Protein AF-A0A938GVK3-F1 (afdb_monomer_lite)

Structure (mmCIF, N/CA/C/O backbone):
data_AF-A0A938GVK3-F1
#
_entry.id   AF-A0A938GVK3-F1
#
loop_
_atom_site.group_PDB
_atom_site.id
_atom_site.type_symbol
_atom_site.label_atom_id
_atom_site.label_alt_id
_atom_site.label_comp_id
_atom_site.label_asym_id
_atom_site.label_entity_id
_atom_site.label_seq_id
_atom_site.pdbx_PDB_ins_code
_atom_site.Cartn_x
_atom_site.Cartn_y
_atom_site.Cartn_z
_atom_site.occupancy
_atom_site.B_iso_or_equiv
_atom_site.auth_seq_id
_atom_site.auth_comp_id
_atom_site.auth_asym_id
_atom_site.auth_atom_id
_atom_site.pdbx_PDB_model_num
ATOM 1 N N . MET A 1 1 ? -12.520 21.988 -5.405 1.00 57.72 1 MET A N 1
ATOM 2 C CA . MET A 1 1 ? -13.352 21.733 -4.205 1.00 57.72 1 MET A CA 1
ATOM 3 C C . MET A 1 1 ? -13.282 22.952 -3.300 1.00 57.72 1 MET A C 1
ATOM 5 O O . MET A 1 1 ? -12.190 23.465 -3.105 1.00 57.72 1 MET A O 1
ATOM 9 N N . SER A 1 2 ? -14.414 23.439 -2.782 1.00 69.75 2 SER A N 1
ATOM 10 C CA . SER A 1 2 ? -14.400 24.481 -1.743 1.00 69.75 2 SER A CA 1
ATOM 11 C C . SER A 1 2 ? -13.722 23.938 -0.481 1.00 69.75 2 SER A C 1
ATOM 13 O O . SER A 1 2 ? -13.941 22.777 -0.127 1.00 69.75 2 SER A O 1
ATOM 15 N N . SER A 1 3 ? -12.957 24.780 0.218 1.00 79.00 3 SER A N 1
ATOM 16 C CA . SER A 1 3 ? -12.361 24.466 1.526 1.00 79.00 3 SER A CA 1
ATOM 17 C C . SER A 1 3 ? -13.394 23.877 2.508 1.00 79.00 3 SER A C 1
ATOM 19 O O . SER A 1 3 ? -13.101 22.927 3.231 1.00 79.00 3 SER A O 1
ATOM 21 N N . SER A 1 4 ? -14.655 24.328 2.447 1.00 88.81 4 SER A N 1
ATOM 22 C CA . SER A 1 4 ? -15.735 23.815 3.304 1.00 88.81 4 SER A CA 1
ATOM 23 C C . SER A 1 4 ? -16.092 22.345 3.051 1.00 88.81 4 SER A C 1
ATOM 25 O O . SER A 1 4 ? -16.379 21.612 3.998 1.00 88.81 4 SER A O 1
ATOM 27 N N . ALA A 1 5 ? -16.049 21.889 1.796 1.00 92.44 5 ALA A N 1
ATOM 28 C CA . ALA A 1 5 ? -16.384 20.513 1.433 1.00 92.44 5 ALA A CA 1
ATOM 29 C C . ALA A 1 5 ? -15.290 19.530 1.876 1.00 92.44 5 ALA A C 1
ATOM 31 O O . ALA A 1 5 ? -15.604 18.464 2.406 1.00 92.44 5 ALA A O 1
ATOM 32 N N . ALA A 1 6 ? -14.020 19.920 1.724 1.00 93.62 6 ALA A N 1
ATOM 33 C CA . ALA A 1 6 ? -12.879 19.136 2.190 1.00 93.62 6 ALA A CA 1
ATOM 34 C C . ALA A 1 6 ? -12.893 18.991 3.720 1.00 93.62 6 ALA A C 1
ATOM 36 O O . ALA A 1 6 ? -12.796 17.880 4.238 1.00 93.62 6 ALA A O 1
ATOM 37 N N . VAL A 1 7 ? -13.124 20.092 4.448 1.00 95.31 7 VAL A N 1
ATOM 38 C CA . VAL A 1 7 ? -13.248 20.065 5.916 1.00 95.31 7 VAL A CA 1
ATOM 39 C C . VAL A 1 7 ? -14.396 19.159 6.363 1.00 95.31 7 VAL A C 1
ATOM 41 O O . VAL A 1 7 ? -14.231 18.370 7.292 1.00 95.31 7 VAL A O 1
ATOM 44 N N . ALA A 1 8 ? -15.554 19.226 5.701 1.00 95.75 8 ALA A N 1
ATOM 45 C CA . ALA A 1 8 ? -16.687 18.364 6.031 1.00 95.75 8 ALA A CA 1
ATOM 46 C C . ALA A 1 8 ? -16.375 16.875 5.801 1.00 95.75 8 ALA A C 1
ATOM 48 O O . ALA A 1 8 ? -16.806 16.032 6.585 1.00 95.75 8 ALA A O 1
ATOM 49 N N . GLN A 1 9 ? -15.619 16.548 4.751 1.00 95.50 9 GLN A N 1
ATOM 50 C CA . GLN A 1 9 ? -15.205 15.176 4.470 1.00 95.50 9 GLN A CA 1
ATOM 51 C C . GLN A 1 9 ? -14.216 14.649 5.511 1.00 95.50 9 GLN A C 1
ATOM 53 O O . GLN A 1 9 ? -14.421 13.550 6.021 1.00 95.50 9 GLN A O 1
ATOM 58 N N . VAL A 1 10 ? -13.221 15.453 5.892 1.00 95.25 10 VAL A N 1
ATOM 59 C CA . VAL A 1 10 ? -12.280 15.101 6.967 1.00 95.25 10 VAL A CA 1
ATOM 60 C C . VAL A 1 10 ? -13.019 14.869 8.286 1.00 95.25 10 VAL A C 1
ATOM 62 O O . VAL A 1 10 ? -12.770 13.872 8.951 1.00 95.25 10 VAL A O 1
ATOM 65 N N . ARG A 1 11 ? -13.983 15.729 8.644 1.00 96.69 11 ARG A N 1
ATOM 66 C CA . ARG A 1 11 ? -14.784 15.553 9.870 1.00 96.69 11 ARG A CA 1
ATOM 67 C C . ARG A 1 11 ? -15.581 14.251 9.878 1.00 96.69 11 ARG A C 1
ATOM 69 O O . ARG A 1 11 ? -15.602 13.574 10.897 1.00 96.69 11 ARG A O 1
ATOM 76 N N . ARG A 1 12 ? -16.215 13.894 8.754 1.00 96.44 12 ARG A N 1
ATOM 77 C CA . ARG A 1 12 ? -16.944 12.620 8.636 1.00 96.44 12 ARG A CA 1
ATOM 78 C C . ARG A 1 12 ? -16.016 11.419 8.789 1.00 96.44 12 ARG A C 1
ATOM 80 O O . ARG A 1 12 ? -16.377 10.474 9.478 1.00 96.44 12 ARG A O 1
ATOM 87 N N . LEU A 1 13 ? -14.834 11.475 8.176 1.00 92.81 13 LEU A N 1
ATOM 88 C CA . LEU A 1 13 ? -13.842 10.412 8.300 1.00 92.81 13 LEU A CA 1
ATOM 89 C C . LEU A 1 13 ? -13.361 10.265 9.747 1.00 92.81 13 LEU A C 1
ATOM 91 O O . LEU A 1 13 ? -13.348 9.156 10.262 1.00 92.81 13 LEU A O 1
ATOM 95 N N . LEU A 1 14 ? -13.027 11.371 10.418 1.00 95.38 14 LEU A N 1
ATOM 96 C CA . LEU A 1 14 ? -12.622 11.344 11.827 1.00 95.38 14 LEU A CA 1
ATOM 97 C C . LEU A 1 14 ? -13.703 10.722 12.714 1.00 95.38 14 LEU A C 1
ATOM 99 O O . LEU A 1 14 ? -13.400 9.836 13.502 1.00 95.38 14 LEU A O 1
ATOM 103 N N . GLN A 1 15 ? -14.962 11.129 12.535 1.00 96.81 15 GLN A N 1
ATOM 104 C CA . GLN A 1 15 ? -16.076 10.591 13.313 1.00 96.81 15 GLN A CA 1
ATOM 105 C C . GLN A 1 15 ? -16.249 9.076 13.117 1.00 96.81 15 GLN A C 1
ATOM 107 O O . GLN A 1 15 ? -16.493 8.364 14.086 1.00 96.81 15 GLN A O 1
ATOM 112 N N . PHE A 1 16 ? -16.098 8.587 11.884 1.00 94.19 16 PHE A N 1
ATOM 113 C CA . PHE A 1 16 ? -16.127 7.155 11.580 1.00 94.19 16 PHE A CA 1
ATOM 114 C C . PHE A 1 16 ? -14.956 6.403 12.231 1.00 94.19 16 PHE A C 1
ATOM 116 O O . PHE A 1 16 ? -15.157 5.388 12.889 1.00 94.19 16 PHE A O 1
ATOM 123 N N . LEU A 1 17 ? -13.731 6.919 12.098 1.00 92.81 17 LEU A N 1
ATOM 124 C CA . LEU A 1 17 ? -12.547 6.292 12.693 1.00 92.81 17 LEU A CA 1
ATOM 125 C C . LEU A 1 17 ? -12.635 6.246 14.225 1.00 92.81 17 LEU A C 1
ATOM 127 O O . LEU A 1 17 ? -12.209 5.270 14.836 1.00 92.81 17 LEU A O 1
ATOM 131 N N . GLU A 1 18 ? -13.202 7.277 14.854 1.00 94.69 18 GLU A N 1
ATOM 132 C CA . GLU A 1 18 ? -13.434 7.308 16.300 1.00 94.69 18 GLU A CA 1
ATOM 133 C C . GLU A 1 18 ? -14.492 6.291 16.748 1.00 94.69 18 GLU A C 1
ATOM 135 O O . GLU A 1 18 ? -14.296 5.649 17.786 1.00 94.69 18 GLU A O 1
ATOM 140 N N . SER A 1 19 ? -15.587 6.127 15.991 1.00 96.75 19 SER A N 1
ATOM 141 C CA . SER A 1 19 ? -16.650 5.170 16.331 1.00 96.75 19 SER A CA 1
ATOM 142 C C . SER A 1 19 ? -16.220 3.719 16.123 1.00 96.75 19 SER A C 1
ATOM 144 O O . SER A 1 19 ? -16.557 2.869 16.943 1.00 96.75 19 SER A O 1
ATOM 146 N N . GLU A 1 20 ? -15.422 3.450 15.089 1.00 94.94 20 GLU A N 1
ATOM 147 C CA . GLU A 1 20 ? -15.009 2.096 14.698 1.00 94.94 20 GLU A CA 1
ATOM 148 C C . GLU A 1 20 ? -13.609 1.702 15.192 1.00 94.94 20 GLU A C 1
ATOM 150 O O . GLU A 1 20 ? -13.100 0.643 14.835 1.00 94.94 20 GLU A O 1
ATOM 155 N N . LYS A 1 21 ? -12.960 2.501 16.050 1.00 91.62 21 LYS A N 1
ATOM 156 C CA . LYS A 1 21 ? -11.552 2.299 16.464 1.00 91.62 21 LYS A CA 1
ATOM 157 C C . LYS A 1 21 ? -11.196 0.909 17.024 1.00 91.62 21 LYS A C 1
ATOM 159 O O . LYS A 1 21 ? -10.018 0.587 17.135 1.00 91.62 21 LYS A O 1
ATOM 164 N N . HIS A 1 22 ? -12.185 0.120 17.444 1.00 94.69 22 HIS A N 1
ATOM 165 C CA . HIS A 1 22 ? -12.013 -1.240 17.973 1.00 94.69 22 HIS A CA 1
ATOM 166 C C . HIS A 1 22 ? -12.458 -2.346 17.005 1.00 94.69 22 HIS A C 1
ATOM 168 O O . HIS A 1 22 ? -12.339 -3.523 17.337 1.00 94.69 22 HIS A O 1
ATOM 174 N N . HIS A 1 23 ? -12.967 -1.971 15.834 1.00 93.62 23 HIS A N 1
ATOM 175 C CA . HIS A 1 23 ? -13.477 -2.868 14.801 1.00 93.62 23 HIS A CA 1
ATOM 176 C C . HIS A 1 23 ? -12.697 -2.771 13.486 1.00 93.62 23 HIS A C 1
ATOM 178 O O . HIS A 1 23 ? -12.898 -3.613 12.622 1.00 93.62 23 HIS A O 1
ATOM 184 N N . LEU A 1 24 ? -11.796 -1.791 13.353 1.00 93.81 24 LEU A N 1
ATOM 185 C CA . LEU A 1 24 ? -10.944 -1.624 12.179 1.00 93.81 24 LEU A CA 1
ATOM 186 C C . LEU A 1 24 ? -9.676 -2.477 12.274 1.00 93.81 24 LEU A C 1
ATOM 188 O O . LEU A 1 24 ? -8.897 -2.353 13.225 1.00 93.81 24 LEU A O 1
ATOM 192 N N . THR A 1 25 ? -9.431 -3.271 11.240 1.00 95.69 25 THR A N 1
ATOM 193 C CA . THR A 1 25 ? -8.161 -3.958 11.003 1.00 95.69 25 THR A CA 1
ATOM 194 C C . THR A 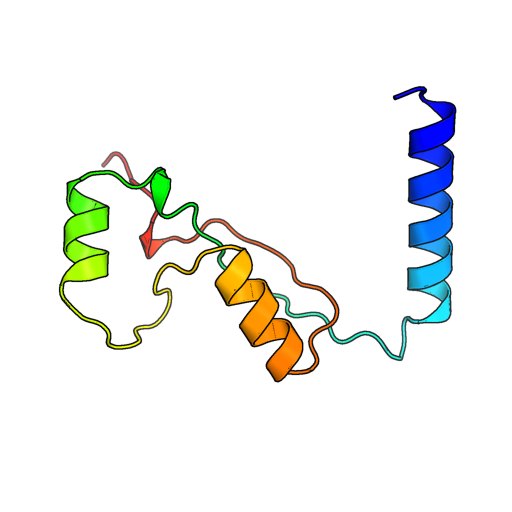1 25 ? -7.311 -3.116 10.060 1.00 95.69 25 THR A C 1
ATOM 196 O O . THR A 1 25 ? -7.727 -2.806 8.944 1.00 95.69 25 THR A O 1
ATOM 199 N N . ILE A 1 26 ? -6.112 -2.735 10.507 1.00 95.19 26 ILE A N 1
ATOM 200 C CA . ILE A 1 26 ? -5.187 -1.906 9.729 1.00 95.19 26 ILE A CA 1
ATOM 201 C C . ILE A 1 26 ? -3.919 -2.701 9.432 1.00 95.19 26 ILE A C 1
ATOM 203 O O . ILE A 1 26 ? -3.230 -3.119 10.364 1.00 95.19 26 ILE A O 1
ATOM 207 N N . ASP A 1 27 ? -3.594 -2.861 8.151 1.00 95.50 27 ASP A N 1
ATOM 208 C CA . ASP A 1 27 ? -2.290 -3.371 7.729 1.00 95.50 27 ASP A CA 1
ATOM 209 C C . ASP A 1 27 ? -1.258 -2.234 7.769 1.00 95.50 27 ASP A C 1
ATOM 211 O O . ASP A 1 27 ? -1.449 -1.160 7.196 1.00 95.50 27 ASP A O 1
ATOM 215 N N . ALA A 1 28 ? -0.167 -2.441 8.496 1.00 95.75 28 ALA A N 1
ATOM 216 C CA . ALA A 1 28 ? 0.866 -1.430 8.664 1.00 95.75 28 ALA A CA 1
ATOM 217 C C . ALA A 1 28 ? 1.915 -1.437 7.535 1.00 95.75 28 ALA A C 1
ATOM 219 O O . ALA A 1 28 ? 2.781 -0.556 7.537 1.00 95.75 28 ALA A O 1
ATOM 220 N N . ASP A 1 29 ? 1.860 -2.395 6.603 1.00 93.81 29 ASP A N 1
ATOM 221 C CA . ASP A 1 29 ? 2.948 -2.652 5.655 1.00 93.81 29 ASP A CA 1
ATOM 222 C C . ASP A 1 29 ? 2.464 -3.074 4.253 1.00 93.81 29 ASP A C 1
ATOM 224 O O . ASP A 1 29 ? 2.685 -4.194 3.794 1.00 93.81 29 ASP A O 1
ATOM 228 N N . VAL A 1 30 ? 1.808 -2.157 3.531 1.00 94.81 30 VAL A N 1
ATOM 229 C CA . VAL A 1 30 ? 1.381 -2.393 2.141 1.00 94.81 30 VAL A CA 1
ATOM 230 C C . VAL A 1 30 ? 2.283 -1.654 1.151 1.00 94.81 30 VAL A C 1
ATOM 232 O O . VAL A 1 30 ? 2.571 -0.470 1.302 1.00 94.81 30 VAL A O 1
ATOM 235 N N . HIS A 1 31 ? 2.681 -2.331 0.071 1.00 94.81 31 HIS A N 1
ATOM 236 C CA . HIS A 1 31 ? 3.563 -1.785 -0.966 1.00 94.81 31 HIS A CA 1
ATOM 237 C C . HIS A 1 31 ? 2.901 -1.747 -2.350 1.00 94.81 31 HIS A C 1
ATOM 239 O O . HIS A 1 31 ? 3.169 -2.588 -3.216 1.00 94.81 31 HIS A O 1
ATOM 245 N N . VAL A 1 32 ? 2.066 -0.733 -2.588 1.00 94.94 32 VAL A N 1
ATOM 246 C CA . VAL A 1 32 ? 1.434 -0.512 -3.899 1.00 94.94 32 VAL A CA 1
ATOM 247 C C . VAL A 1 32 ? 2.462 -0.001 -4.910 1.00 94.94 32 VAL A C 1
ATOM 249 O O . VAL A 1 32 ? 3.324 0.820 -4.597 1.00 94.94 32 VAL A O 1
ATOM 252 N N . THR A 1 33 ? 2.371 -0.482 -6.146 1.00 93.94 33 THR A N 1
ATOM 253 C CA . THR A 1 33 ? 3.190 -0.033 -7.274 1.00 93.94 33 THR A CA 1
ATOM 254 C C . THR A 1 33 ? 2.309 0.371 -8.447 1.00 93.94 33 THR A C 1
ATOM 256 O O . THR A 1 33 ? 1.415 -0.371 -8.848 1.00 93.94 33 THR A O 1
ATOM 259 N N . ASP A 1 34 ? 2.605 1.516 -9.063 1.00 93.50 34 ASP A N 1
ATOM 260 C CA . ASP A 1 34 ? 2.064 1.839 -10.382 1.00 93.50 34 ASP A CA 1
ATOM 261 C C . ASP A 1 34 ? 2.798 1.015 -11.454 1.00 93.50 34 ASP A C 1
ATOM 263 O O . ASP A 1 34 ? 3.885 1.362 -11.923 1.00 93.50 34 ASP A O 1
ATOM 267 N N . VAL A 1 35 ? 2.201 -0.120 -11.821 1.00 90.38 35 VAL A N 1
ATOM 268 C CA . VAL A 1 35 ? 2.759 -1.068 -12.797 1.00 90.38 35 VAL A CA 1
ATOM 269 C C . VAL A 1 35 ? 2.840 -0.457 -14.206 1.00 90.38 35 VAL A C 1
ATOM 271 O O . VAL A 1 35 ? 3.678 -0.875 -15.012 1.00 90.38 35 VAL A O 1
ATOM 274 N N . ALA A 1 36 ? 2.009 0.543 -14.521 1.00 90.81 36 ALA A N 1
ATOM 275 C CA . ALA A 1 36 ? 2.036 1.224 -15.816 1.00 90.81 36 ALA A CA 1
ATOM 276 C C . ALA A 1 36 ? 3.212 2.208 -15.929 1.00 90.81 36 ALA A C 1
ATOM 278 O O . ALA A 1 36 ? 3.718 2.429 -17.028 1.00 90.81 36 ALA A O 1
ATOM 279 N N . ALA A 1 37 ? 3.678 2.750 -14.801 1.00 91.25 37 ALA A N 1
ATOM 280 C CA . ALA A 1 37 ? 4.817 3.665 -14.737 1.00 91.25 37 ALA A CA 1
ATOM 281 C C . ALA A 1 37 ? 6.188 2.963 -14.636 1.00 91.25 37 ALA A C 1
ATOM 283 O O . ALA A 1 37 ? 7.223 3.632 -14.572 1.00 91.25 37 ALA A O 1
ATOM 284 N N . MET A 1 38 ? 6.230 1.626 -14.618 1.00 91.50 38 MET A N 1
ATOM 285 C CA . MET A 1 38 ? 7.488 0.880 -14.557 1.00 91.50 38 MET A CA 1
ATOM 286 C C . MET A 1 38 ? 8.381 1.142 -15.773 1.00 91.50 38 MET A C 1
ATOM 288 O O . MET A 1 38 ? 7.926 1.218 -16.915 1.00 91.50 38 MET A O 1
ATOM 292 N N . THR A 1 39 ? 9.696 1.170 -15.547 1.00 91.62 39 THR A N 1
ATOM 293 C CA . THR A 1 39 ? 10.668 1.150 -16.645 1.00 91.62 39 THR A CA 1
ATOM 294 C C . THR A 1 39 ? 10.565 -0.163 -17.425 1.00 91.62 39 THR A C 1
ATOM 296 O O . THR A 1 39 ? 10.188 -1.200 -16.876 1.00 91.62 39 THR A O 1
ATOM 299 N N . ALA A 1 40 ? 10.966 -0.157 -18.701 1.00 91.88 40 ALA A N 1
ATOM 300 C CA . ALA A 1 40 ? 10.951 -1.362 -19.537 1.00 91.88 40 ALA A CA 1
ATOM 301 C C . ALA A 1 40 ? 11.741 -2.529 -18.912 1.00 91.88 40 ALA A C 1
ATOM 303 O O . ALA A 1 40 ? 11.367 -3.694 -19.043 1.00 91.88 40 ALA A O 1
ATOM 304 N N . GLU A 1 41 ? 12.827 -2.221 -18.200 1.00 89.50 41 GLU A N 1
ATOM 305 C CA . GLU A 1 41 ? 13.613 -3.230 -17.503 1.00 89.50 41 GLU A CA 1
ATOM 306 C C . GLU A 1 41 ? 12.872 -3.835 -16.306 1.00 89.50 41 GLU A C 1
ATOM 308 O O . GLU A 1 41 ? 12.828 -5.062 -16.194 1.00 89.50 41 GLU A O 1
ATOM 313 N N . LEU A 1 42 ? 12.283 -3.005 -15.436 1.00 89.38 42 LEU A N 1
ATOM 314 C CA . LEU A 1 42 ? 11.508 -3.477 -14.282 1.00 89.38 42 LEU A CA 1
ATOM 315 C C . LEU A 1 42 ? 10.284 -4.274 -14.732 1.00 89.38 42 LEU A C 1
ATOM 317 O O . LEU A 1 42 ? 10.044 -5.365 -14.215 1.00 89.38 42 LEU A O 1
ATOM 321 N N . ARG A 1 43 ? 9.581 -3.782 -15.757 1.00 91.75 43 ARG A N 1
ATOM 322 C CA . ARG A 1 43 ? 8.424 -4.447 -16.363 1.00 91.75 43 ARG A CA 1
ATOM 323 C C . ARG A 1 43 ? 8.772 -5.861 -16.828 1.00 91.75 43 ARG A C 1
ATOM 325 O O . ARG A 1 43 ? 8.102 -6.817 -16.452 1.00 91.75 43 ARG A O 1
ATOM 332 N N . ARG A 1 44 ? 9.881 -6.012 -17.559 1.00 90.56 44 ARG A N 1
ATOM 333 C CA . ARG A 1 44 ? 10.366 -7.321 -18.018 1.00 90.56 44 ARG A CA 1
ATOM 334 C C . ARG A 1 44 ? 10.681 -8.271 -16.858 1.00 90.56 44 ARG A C 1
ATOM 336 O O . ARG A 1 44 ? 10.405 -9.459 -16.973 1.00 90.56 44 ARG A O 1
ATOM 343 N N . ARG A 1 45 ? 11.266 -7.785 -15.754 1.00 87.88 45 ARG A N 1
ATOM 344 C CA . ARG A 1 45 ? 11.543 -8.622 -14.567 1.00 87.88 45 ARG A CA 1
ATOM 345 C C . ARG A 1 45 ? 10.252 -9.054 -13.869 1.00 87.88 45 ARG A C 1
ATOM 347 O O . ARG A 1 45 ? 10.134 -10.217 -13.500 1.00 87.88 45 ARG A O 1
ATOM 354 N N . TYR A 1 46 ? 9.294 -8.138 -13.729 1.00 89.25 46 TYR A N 1
ATOM 355 C CA . 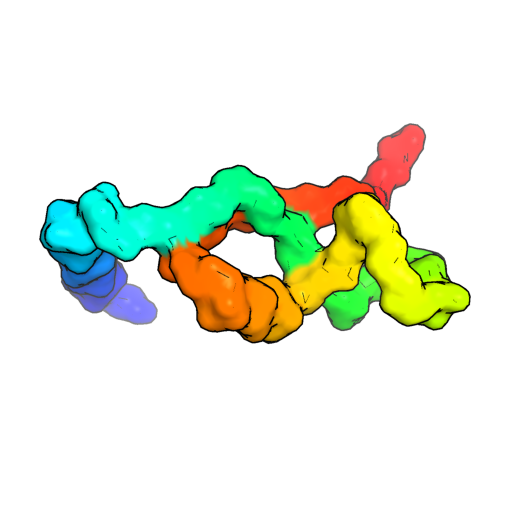TYR A 1 46 ? 7.973 -8.409 -13.158 1.00 89.25 46 TYR A CA 1
ATOM 356 C C . TYR A 1 46 ? 7.201 -9.480 -13.953 1.00 89.25 46 TYR A C 1
ATOM 358 O O . TYR A 1 46 ? 6.588 -10.373 -13.365 1.00 89.25 46 TYR A O 1
ATOM 366 N N . GLU A 1 47 ? 7.285 -9.436 -15.285 1.00 91.50 47 GLU A N 1
ATOM 367 C CA . GLU A 1 47 ? 6.614 -10.382 -16.190 1.00 91.50 47 GLU A CA 1
ATOM 368 C C . GLU A 1 47 ? 7.355 -11.715 -16.372 1.00 91.50 47 GLU A C 1
ATOM 370 O O . GLU A 1 47 ? 6.769 -12.678 -16.859 1.00 91.50 47 GLU A O 1
ATOM 375 N N . ALA A 1 48 ? 8.629 -11.806 -15.973 1.00 90.75 48 ALA A N 1
ATOM 376 C CA . ALA A 1 48 ? 9.448 -13.003 -16.180 1.00 90.75 48 ALA A CA 1
ATOM 377 C C . ALA A 1 48 ? 8.954 -14.231 -15.396 1.00 90.75 48 ALA A C 1
ATOM 379 O O . ALA A 1 48 ? 9.308 -15.362 -15.730 1.00 90.75 48 ALA A O 1
ATOM 380 N N . THR A 1 49 ? 8.161 -14.032 -14.343 1.00 85.56 49 THR A N 1
ATOM 381 C CA . THR A 1 49 ? 7.556 -15.124 -13.579 1.00 85.56 49 THR A CA 1
ATOM 382 C C . THR A 1 49 ? 6.231 -14.687 -12.961 1.00 85.56 49 THR A C 1
ATOM 384 O O . THR A 1 49 ? 6.147 -13.563 -12.461 1.00 85.56 49 THR A O 1
ATOM 387 N N . PRO A 1 50 ? 5.201 -15.552 -12.939 1.00 82.19 50 PRO A N 1
ATOM 388 C CA . PRO A 1 50 ? 3.971 -15.296 -12.195 1.00 82.19 50 PRO A CA 1
ATOM 389 C C . PRO A 1 50 ? 4.121 -15.583 -10.693 1.00 82.19 50 PRO A C 1
ATOM 391 O O . PRO A 1 50 ? 3.225 -15.264 -9.919 1.00 82.19 50 PRO A O 1
ATOM 394 N N . ASN A 1 51 ? 5.230 -16.194 -10.264 1.00 84.69 51 ASN A N 1
ATOM 395 C CA . ASN A 1 51 ? 5.396 -16.616 -8.878 1.00 84.69 51 ASN A CA 1
ATOM 396 C C . ASN A 1 51 ? 5.460 -15.415 -7.927 1.00 84.69 51 ASN A C 1
ATOM 398 O O . ASN A 1 51 ? 6.063 -14.377 -8.234 1.00 84.69 51 ASN A O 1
ATOM 402 N N . TYR A 1 52 ? 4.884 -15.591 -6.738 1.00 77.81 52 TYR A N 1
ATOM 403 C CA . TYR A 1 52 ? 5.085 -14.669 -5.631 1.00 77.81 52 TYR A CA 1
ATOM 404 C C . TYR A 1 52 ? 6.545 -14.706 -5.166 1.00 77.81 52 TYR A C 1
ATOM 406 O O . TYR A 1 52 ? 7.164 -15.765 -5.049 1.00 77.81 52 TYR A O 1
ATOM 414 N N . TYR A 1 53 ? 7.073 -13.526 -4.873 1.00 80.81 53 TYR A N 1
ATOM 415 C CA . TYR A 1 53 ? 8.296 -13.317 -4.116 1.00 80.81 53 TYR A CA 1
ATOM 416 C C . TYR A 1 53 ? 8.057 -12.132 -3.182 1.00 80.81 53 TYR A C 1
ATOM 418 O O . TYR A 1 53 ? 7.197 -11.290 -3.447 1.00 80.81 53 TYR A O 1
ATOM 426 N N . HIS A 1 54 ? 8.796 -12.067 -2.077 1.00 78.94 54 HIS A N 1
ATOM 427 C CA . HIS A 1 54 ? 8.599 -11.005 -1.099 1.00 78.94 54 HIS A CA 1
ATOM 428 C C . HIS A 1 54 ? 8.849 -9.629 -1.734 1.00 78.94 54 HIS A C 1
ATOM 430 O O . HIS A 1 54 ? 9.890 -9.409 -2.357 1.00 78.94 54 HIS A O 1
ATOM 436 N N . GLY A 1 55 ? 7.871 -8.730 -1.616 1.00 83.75 55 GLY A N 1
ATOM 437 C CA . GLY A 1 55 ? 7.910 -7.415 -2.255 1.00 83.75 55 GLY A CA 1
ATOM 438 C C . GLY A 1 55 ? 7.551 -7.409 -3.745 1.00 83.75 55 GLY A C 1
ATOM 439 O O . GLY A 1 55 ? 7.802 -6.402 -4.408 1.00 83.75 55 GLY A O 1
ATOM 440 N N . ARG A 1 56 ? 6.971 -8.489 -4.302 1.00 91.38 56 ARG A N 1
ATOM 441 C CA . ARG A 1 56 ? 6.440 -8.479 -5.676 1.00 91.38 56 ARG A CA 1
ATOM 442 C C . ARG A 1 56 ? 5.539 -7.249 -5.875 1.00 91.38 56 ARG A C 1
ATOM 444 O O . ARG A 1 56 ? 4.611 -7.068 -5.091 1.00 91.38 56 ARG A O 1
ATOM 451 N N . PRO A 1 57 ? 5.794 -6.411 -6.897 1.00 93.25 57 PRO A N 1
ATOM 452 C CA . PRO A 1 57 ? 4.926 -5.285 -7.204 1.00 93.25 57 PRO A CA 1
ATOM 453 C C . PRO A 1 57 ? 3.484 -5.729 -7.438 1.00 93.25 57 PRO A C 1
ATOM 455 O O . PRO A 1 57 ? 3.245 -6.646 -8.223 1.00 93.25 57 PRO A O 1
ATOM 458 N N . ILE A 1 58 ? 2.546 -5.051 -6.785 1.00 93.00 58 ILE A N 1
ATOM 459 C CA . ILE A 1 58 ? 1.107 -5.211 -6.991 1.00 93.00 58 ILE A CA 1
ATOM 460 C C . ILE A 1 58 ? 0.489 -3.843 -7.257 1.00 93.00 58 ILE A C 1
ATOM 462 O O . ILE A 1 58 ? 0.938 -2.824 -6.721 1.00 93.00 58 ILE A O 1
ATOM 466 N N . SER A 1 59 ? -0.524 -3.820 -8.109 1.00 94.12 59 SER A N 1
ATOM 467 C CA . SER A 1 59 ? -1.335 -2.640 -8.386 1.00 94.12 59 SER A CA 1
ATOM 468 C C . SER A 1 59 ? -2.230 -2.272 -7.197 1.00 94.12 59 SER A C 1
ATOM 470 O O . SER A 1 59 ? -2.415 -3.051 -6.261 1.00 94.12 59 SER A O 1
ATOM 472 N N . ALA A 1 60 ? -2.811 -1.070 -7.238 1.00 94.94 60 ALA A N 1
ATOM 473 C CA . ALA A 1 60 ? -3.775 -0.637 -6.228 1.00 94.94 60 ALA A CA 1
ATOM 474 C C . ALA A 1 60 ? -5.026 -1.534 -6.208 1.00 94.94 60 ALA A C 1
ATOM 476 O O . ALA A 1 60 ? -5.527 -1.853 -5.135 1.00 94.94 60 ALA A O 1
ATOM 477 N N . ASP A 1 61 ? -5.492 -1.980 -7.377 1.00 96.19 61 ASP A N 1
ATOM 478 C CA . ASP A 1 61 ? -6.673 -2.841 -7.494 1.00 96.19 61 ASP A CA 1
ATOM 479 C C . ASP A 1 61 ? -6.415 -4.238 -6.918 1.00 96.19 61 ASP A C 1
ATOM 481 O O . ASP A 1 61 ? -7.259 -4.776 -6.202 1.00 96.19 61 ASP A O 1
ATOM 485 N N . GLU A 1 62 ? -5.232 -4.807 -7.174 1.00 94.81 62 GLU A N 1
ATOM 486 C CA . GLU A 1 62 ? -4.815 -6.075 -6.562 1.00 94.81 62 GLU A CA 1
ATOM 487 C C . GLU A 1 62 ? -4.718 -5.938 -5.039 1.00 94.81 62 GLU A C 1
ATOM 489 O O . GLU A 1 62 ? -5.268 -6.768 -4.321 1.00 94.81 62 GLU A O 1
ATOM 494 N N . ALA A 1 63 ? -4.105 -4.861 -4.533 1.00 95.31 63 ALA A N 1
ATOM 495 C CA . ALA A 1 63 ? -4.033 -4.611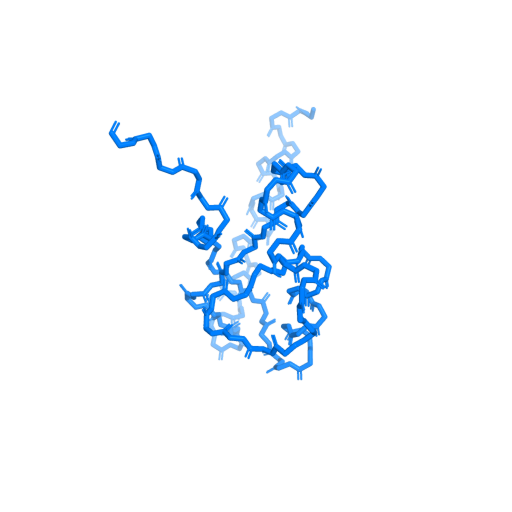 -3.094 1.00 95.31 63 ALA A CA 1
ATOM 496 C C . ALA A 1 63 ? -5.429 -4.510 -2.453 1.00 95.31 63 ALA A C 1
ATOM 498 O O . ALA A 1 63 ? -5.671 -5.123 -1.417 1.00 95.31 63 ALA A O 1
ATOM 499 N N . LEU A 1 64 ? -6.370 -3.797 -3.084 1.00 96.81 64 LEU A N 1
ATOM 500 C CA . LEU A 1 64 ? -7.751 -3.693 -2.601 1.00 96.81 64 LEU A CA 1
ATOM 501 C C . LEU A 1 64 ? -8.476 -5.046 -2.601 1.00 96.81 64 LEU A C 1
ATOM 503 O O . LEU A 1 64 ? -9.219 -5.340 -1.662 1.00 96.81 64 LEU A O 1
ATOM 507 N N . ALA A 1 65 ? -8.265 -5.872 -3.629 1.00 96.88 65 ALA A N 1
ATOM 508 C CA . ALA A 1 65 ? -8.853 -7.206 -3.702 1.00 96.88 65 ALA A CA 1
ATOM 509 C C . ALA A 1 65 ? -8.333 -8.117 -2.576 1.00 96.88 65 ALA A C 1
ATOM 511 O O . ALA A 1 65 ? -9.131 -8.767 -1.898 1.00 96.88 65 ALA A O 1
ATOM 512 N N . GLU A 1 66 ? -7.021 -8.112 -2.332 1.00 94.69 66 GLU A N 1
ATOM 513 C CA . GLU A 1 66 ? -6.389 -8.882 -1.252 1.00 94.69 66 GLU A CA 1
ATOM 514 C C . GLU A 1 66 ? -6.830 -8.386 0.134 1.00 94.69 66 GLU A C 1
ATOM 516 O O . GLU A 1 66 ? -7.209 -9.189 0.987 1.00 94.69 66 GLU A O 1
ATOM 521 N N . MET A 1 67 ? -6.875 -7.066 0.355 1.00 96.62 67 MET A N 1
ATOM 522 C CA . MET A 1 67 ? -7.378 -6.477 1.603 1.00 96.62 67 MET A CA 1
ATOM 523 C C . MET A 1 67 ? -8.833 -6.876 1.867 1.00 96.62 67 MET A C 1
ATOM 525 O O . MET A 1 67 ? -9.173 -7.277 2.981 1.00 96.62 67 MET A O 1
ATOM 529 N N . SER A 1 68 ? -9.684 -6.836 0.836 1.00 97.31 68 SER A N 1
ATOM 530 C CA . SER A 1 68 ? -11.077 -7.273 0.949 1.00 97.31 68 SER A CA 1
ATOM 531 C C . SER A 1 68 ? -11.191 -8.760 1.284 1.00 97.31 68 SER A C 1
ATOM 533 O O . SER A 1 68 ? -12.082 -9.133 2.046 1.00 97.31 68 SER A O 1
ATOM 535 N N . LEU A 1 69 ? -10.330 -9.608 0.716 1.00 97.19 69 LEU A N 1
ATOM 536 C CA . LEU A 1 69 ? -10.303 -11.043 1.007 1.00 97.19 69 LEU A CA 1
ATOM 537 C C . LEU A 1 69 ? -9.832 -11.317 2.445 1.00 97.19 69 LEU A C 1
ATOM 539 O O . LEU A 1 69 ? -10.357 -12.215 3.104 1.00 97.19 69 LEU A O 1
ATOM 543 N N . ALA A 1 70 ? -8.862 -10.539 2.926 1.00 96.12 70 ALA A N 1
ATOM 544 C CA . ALA A 1 70 ? -8.252 -10.680 4.245 1.00 96.12 70 ALA A CA 1
ATOM 545 C C . ALA A 1 70 ? -9.039 -10.002 5.383 1.00 96.12 70 ALA A C 1
ATOM 547 O O . ALA A 1 70 ? -8.706 -10.204 6.549 1.00 96.12 70 ALA A O 1
ATOM 548 N N . GLY A 1 71 ? -10.069 -9.208 5.070 1.00 95.88 71 GLY A N 1
ATOM 549 C CA . GLY A 1 71 ? -10.805 -8.426 6.068 1.00 95.88 71 GLY A CA 1
ATOM 550 C C . GLY A 1 71 ? -9.980 -7.273 6.653 1.00 95.88 71 GLY A C 1
ATOM 551 O O . GLY A 1 71 ? -10.080 -6.989 7.843 1.00 95.88 71 GLY A O 1
ATOM 552 N N . VAL A 1 72 ? -9.135 -6.646 5.830 1.00 97.00 72 VAL A N 1
ATOM 553 C CA . VAL A 1 72 ? -8.354 -5.453 6.185 1.00 97.00 72 VAL A CA 1
ATOM 554 C C . VAL A 1 72 ? -9.115 -4.206 5.732 1.00 97.00 72 VAL A C 1
ATOM 556 O O . VAL A 1 72 ? -9.409 -4.046 4.548 1.00 97.00 72 VAL A O 1
ATOM 559 N N . ASP A 1 73 ? -9.397 -3.297 6.664 1.00 95.00 73 ASP A N 1
ATOM 560 C CA . ASP A 1 73 ? -10.220 -2.104 6.424 1.00 95.00 73 ASP A CA 1
ATOM 561 C C . ASP A 1 73 ? -9.405 -0.900 5.940 1.0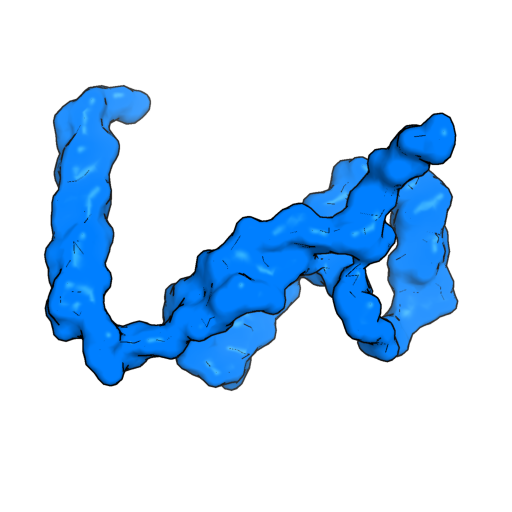0 95.00 73 ASP A C 1
ATOM 563 O O . ASP A 1 73 ? -9.913 -0.024 5.236 1.00 95.00 73 ASP A O 1
ATOM 567 N N . ALA A 1 74 ? -8.134 -0.828 6.334 1.00 93.75 74 ALA A N 1
ATOM 568 C CA . ALA A 1 74 ? -7.226 0.234 5.925 1.00 93.75 74 ALA A CA 1
ATOM 569 C C . ALA A 1 74 ? -5.778 -0.255 5.894 1.00 93.75 74 ALA A C 1
ATOM 571 O O . ALA A 1 74 ? -5.429 -1.255 6.515 1.00 93.75 74 ALA A O 1
ATOM 572 N N . ALA A 1 75 ? -4.921 0.482 5.193 1.00 95.44 75 ALA A N 1
ATOM 573 C CA . ALA A 1 75 ? -3.507 0.165 5.118 1.00 95.44 75 ALA A CA 1
ATOM 574 C C . ALA A 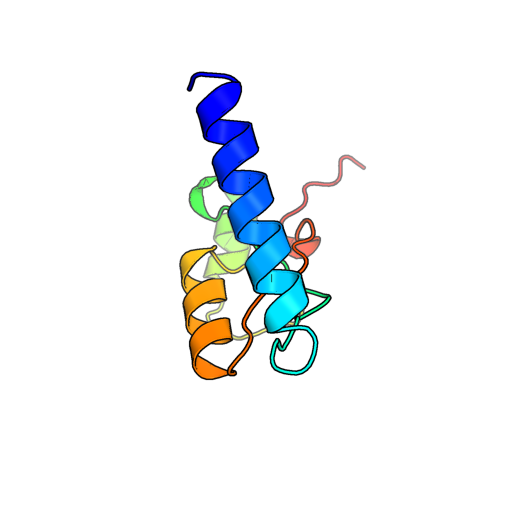1 75 ? -2.623 1.413 5.150 1.00 95.44 75 ALA A C 1
ATOM 576 O O . ALA A 1 75 ? -2.994 2.472 4.632 1.00 95.44 75 ALA A O 1
ATOM 577 N N . LEU A 1 76 ? -1.428 1.264 5.715 1.00 95.75 76 LEU A N 1
ATOM 578 C CA . LEU A 1 76 ? -0.318 2.184 5.504 1.00 95.75 76 LEU A CA 1
ATOM 579 C C . 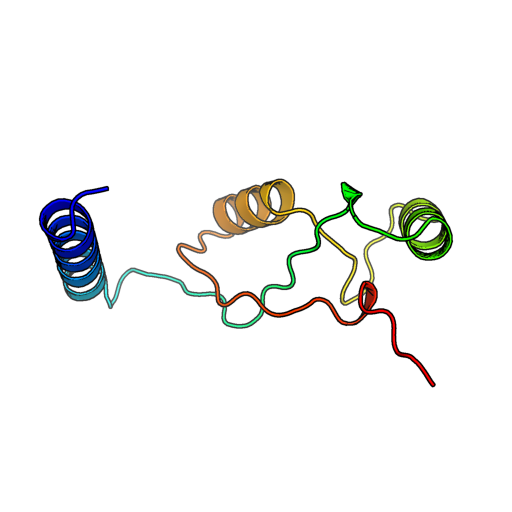LEU A 1 76 ? 0.427 1.762 4.241 1.00 95.75 76 LEU A C 1
ATOM 581 O O . LEU A 1 76 ? 0.921 0.640 4.145 1.00 95.75 76 LEU A O 1
ATOM 585 N N . VAL A 1 77 ? 0.485 2.672 3.269 1.00 95.44 77 VAL A N 1
ATOM 586 C CA . VAL A 1 77 ? 1.119 2.411 1.978 1.00 95.44 77 VAL A CA 1
ATOM 587 C C . VAL A 1 77 ? 2.512 3.022 1.942 1.00 95.44 77 VAL A C 1
ATOM 589 O O . VAL A 1 77 ? 2.685 4.223 2.163 1.00 95.44 77 VAL A O 1
ATOM 592 N N . TRP A 1 78 ? 3.488 2.195 1.595 1.00 93.69 78 TRP A N 1
ATOM 593 C CA . TRP A 1 78 ? 4.889 2.556 1.451 1.00 93.69 78 TRP A CA 1
ATOM 594 C C . TRP A 1 78 ? 5.347 2.366 0.008 1.00 93.69 78 TRP A C 1
ATOM 596 O O . TRP A 1 78 ? 4.838 1.521 -0.730 1.00 93.69 78 TRP A O 1
ATOM 606 N N . GLN A 1 79 ? 6.371 3.121 -0.392 1.00 91.62 79 GLN A N 1
ATOM 607 C CA . GLN A 1 79 ? 7.033 2.912 -1.677 1.00 91.62 79 GLN A CA 1
ATOM 608 C C . GLN A 1 79 ? 7.540 1.465 -1.766 1.00 91.62 79 GLN A C 1
ATOM 610 O O . GLN A 1 79 ? 8.201 0.991 -0.844 1.00 91.62 79 GLN A O 1
ATOM 615 N N . ASN A 1 80 ? 7.256 0.760 -2.864 1.00 93.00 80 ASN A N 1
ATOM 616 C CA . ASN A 1 80 ? 7.745 -0.605 -3.059 1.00 93.00 80 ASN A CA 1
ATOM 617 C C . ASN A 1 80 ? 9.251 -0.599 -3.418 1.00 93.00 80 ASN A C 1
ATOM 619 O O . ASN A 1 80 ? 9.620 -0.091 -4.487 1.00 93.00 80 ASN A O 1
ATOM 623 N N . PRO A 1 81 ? 10.141 -1.186 -2.592 1.00 90.06 81 PRO A N 1
ATOM 624 C CA . PRO A 1 81 ? 11.578 -1.211 -2.874 1.00 90.06 81 PRO A CA 1
ATOM 625 C C . PRO A 1 81 ? 11.930 -1.979 -4.154 1.00 90.06 81 PRO A C 1
ATOM 627 O O . PRO A 1 81 ? 12.839 -1.579 -4.879 1.00 90.06 81 PRO A O 1
ATOM 630 N N . ALA A 1 82 ? 11.184 -3.038 -4.487 1.00 89.12 82 ALA A N 1
ATOM 631 C CA . ALA A 1 82 ? 11.409 -3.836 -5.693 1.00 89.12 82 ALA A CA 1
ATOM 632 C C . ALA A 1 82 ? 11.051 -3.085 -6.989 1.00 89.12 82 ALA A C 1
ATOM 634 O O . ALA A 1 82 ? 11.506 -3.471 -8.066 1.00 89.12 82 ALA A O 1
ATOM 635 N N . ALA A 1 83 ? 10.257 -2.016 -6.889 1.00 90.25 83 ALA A N 1
ATOM 636 C CA . ALA A 1 83 ? 9.914 -1.133 -8.001 1.00 90.25 83 ALA A CA 1
ATOM 637 C C . ALA A 1 83 ? 10.680 0.202 -7.974 1.00 90.25 83 ALA A C 1
ATOM 639 O O . ALA A 1 83 ? 10.466 1.057 -8.835 1.00 90.25 83 ALA A O 1
ATOM 640 N N . THR A 1 84 ? 11.563 0.403 -6.994 1.00 89.00 84 THR A N 1
ATOM 641 C CA . THR A 1 84 ? 12.308 1.654 -6.834 1.00 89.00 84 THR A CA 1
ATOM 642 C C . THR A 1 84 ? 13.596 1.617 -7.652 1.00 89.00 84 THR A C 1
ATOM 644 O O . THR A 1 84 ? 14.406 0.698 -7.536 1.00 89.00 84 THR A O 1
ATOM 647 N N . VAL A 1 85 ? 13.800 2.636 -8.489 1.00 86.25 85 VAL A N 1
ATOM 648 C CA . VAL A 1 85 ? 15.049 2.817 -9.237 1.00 86.25 85 VAL A CA 1
ATOM 649 C C . VAL A 1 85 ? 16.033 3.583 -8.359 1.00 86.25 85 VAL A C 1
ATOM 651 O O . VAL A 1 85 ? 15.878 4.782 -8.142 1.00 86.25 85 VAL A O 1
ATOM 654 N N . TYR A 1 86 ? 17.054 2.892 -7.860 1.00 84.31 86 TYR A N 1
ATOM 655 C CA . TYR A 1 86 ? 18.157 3.514 -7.133 1.00 84.31 86 TYR A CA 1
ATOM 656 C C . TYR A 1 86 ? 19.214 3.998 -8.135 1.00 84.31 86 TYR A C 1
ATOM 658 O O . TYR A 1 86 ? 19.744 3.203 -8.910 1.00 84.31 86 TYR A O 1
ATOM 666 N N . ALA A 1 87 ? 19.515 5.298 -8.133 1.00 81.19 87 ALA A N 1
ATOM 667 C CA . ALA A 1 87 ? 20.699 5.825 -8.803 1.00 81.19 87 ALA A CA 1
ATOM 668 C C . ALA A 1 87 ? 21.905 5.503 -7.910 1.00 81.19 87 ALA A C 1
ATOM 670 O O . ALA A 1 87 ? 22.010 6.052 -6.814 1.00 81.19 87 ALA A O 1
ATOM 671 N N . GLY A 1 88 ? 22.720 4.531 -8.324 1.00 63.91 88 GLY A N 1
ATOM 672 C CA . GLY A 1 88 ? 23.982 4.207 -7.652 1.00 63.91 88 GLY A CA 1
ATOM 673 C C . GLY A 1 88 ? 25.000 5.336 -7.730 1.00 63.91 88 GLY A C 1
ATOM 674 O O . GLY A 1 88 ? 24.853 6.209 -8.616 1.00 63.91 88 GLY A O 1
#

Foldseek 3Di:
DPPVVVVVVVVVVVVVCVVCVPPAAEAADAEEDPLVPADPVLVCVLPVDPDDDPLRHDHPVRVVVVCVVVVHPYYDYDHRPSRDDDDD

pLDDT: mean 91.22, std 6.89, range [57.72, 97.31]

Secondary structure (DSSP, 8-state):
--HHHHHHHHHHHHHHHHHSTTT--EEEEE-B--GGG--HHHHHHHHT--S--TT--B-HHHHHHHHHHHT--EEEE---GGG-----

Sequence (88 aa):
MSSSAAVAQVRRLLQFLESEKHHLTIDADVHVTDVAAMTAELRRRYEATPNYYHGRPISADEALAEMSLAGVDAALVWQNPAATVYAG

Radius of gyration: 17.08 Å; chains: 1; bounding box: 41×41×38 Å